Protein AF-A0A821TCL6-F1 (afdb_monomer_lite)

Sequence (117 aa):
IEIYRPPNYSGFLLIALIIIMILGLLYVKRDSFKFLFNNIVWGIFVIGIVCYFISGQTWNLINGPPFMPQHKNAVVNTAQRGDGASHFVVIATISVVVDGLTLVFVCSYFDVVHVRK

Radius of gyration: 20.32 Å; chains: 1; bounding box: 43×25×64 Å

Foldseek 3Di:
DDDDDPDDCVVVVVVVVVVVVVVVVCVVPVVPCPLVPDPVNVVLVVLLVVLLVVLCVVVCVVVDDLPDPDPPPPPPPNVPCDPVNVVSVVSSVVSNVVSVVVSVVVVVVVVVVVVVD

Secondary structure (DSSP, 8-state):
----PPP-THHHHHHHHHHHHHHHHHHHTGG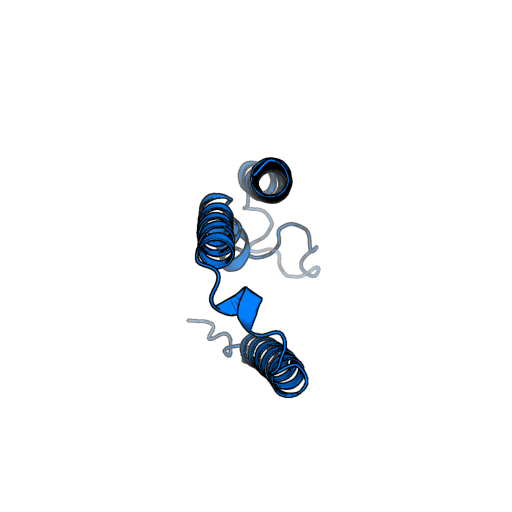GGGGGG-HHHHHHHHHHHHHHHHTTHHHHHHH--TTS---TT-TTTSSSS-THHHHHHHHHHHHHHHHHHHHHHHHHHHHHHHHT-

pLDDT: mean 70.07, std 12.57, range [43.72, 88.38]

Structure (mmCIF, N/CA/C/O backbone):
data_AF-A0A821TCL6-F1
#
_entry.id   AF-A0A821TCL6-F1
#
loop_
_atom_site.group_PDB
_atom_site.id
_atom_site.type_symbol
_atom_site.label_atom_id
_atom_site.label_alt_id
_atom_site.label_comp_id
_atom_site.label_asym_id
_atom_site.label_entity_id
_atom_site.label_seq_id
_atom_site.pdbx_PDB_ins_code
_atom_site.Cartn_x
_atom_site.Cartn_y
_atom_site.Cartn_z
_atom_site.occupancy
_atom_site.B_iso_or_equiv
_atom_site.auth_seq_id
_atom_site.auth_comp_id
_atom_site.auth_asym_id
_atom_site.auth_atom_id
_atom_site.pdbx_PDB_model_num
ATOM 1 N N . ILE A 1 1 ? 8.077 -3.206 -39.139 1.00 46.22 1 ILE A N 1
ATOM 2 C CA . ILE A 1 1 ? 7.492 -4.456 -38.602 1.00 46.22 1 ILE A CA 1
ATOM 3 C C . ILE A 1 1 ? 7.187 -4.217 -37.135 1.00 46.22 1 ILE A C 1
ATOM 5 O O . ILE A 1 1 ? 8.115 -4.064 -36.350 1.00 46.22 1 ILE A O 1
ATOM 9 N N . GLU A 1 2 ? 5.907 -4.067 -36.795 1.00 60.88 2 GLU A N 1
ATOM 10 C CA . GLU A 1 2 ? 5.461 -3.959 -35.404 1.00 60.88 2 GLU A CA 1
ATOM 11 C C . GLU A 1 2 ? 5.410 -5.357 -34.794 1.00 60.88 2 GLU A C 1
ATOM 13 O O . GLU A 1 2 ? 4.763 -6.266 -35.311 1.00 60.88 2 GLU A O 1
ATOM 18 N N . ILE A 1 3 ? 6.156 -5.542 -33.710 1.00 58.19 3 ILE A N 1
ATOM 19 C CA . ILE A 1 3 ? 6.214 -6.799 -32.974 1.00 58.19 3 ILE A CA 1
ATOM 20 C C . ILE A 1 3 ? 5.054 -6.776 -31.978 1.00 58.19 3 ILE A C 1
ATOM 22 O O . ILE A 1 3 ? 5.153 -6.170 -30.910 1.00 58.19 3 ILE A O 1
ATOM 26 N N . TYR A 1 4 ? 3.945 -7.418 -32.341 1.00 56.72 4 TYR A N 1
ATOM 27 C CA . TYR A 1 4 ? 2.811 -7.626 -31.446 1.00 56.72 4 TYR A CA 1
ATOM 28 C C . TYR A 1 4 ? 3.226 -8.587 -30.327 1.00 56.72 4 TYR A C 1
ATOM 30 O O . TYR A 1 4 ? 3.457 -9.775 -30.558 1.00 56.72 4 TYR A O 1
ATOM 38 N N . ARG A 1 5 ? 3.363 -8.071 -29.103 1.00 67.12 5 ARG A N 1
ATOM 39 C CA . ARG A 1 5 ? 3.542 -8.909 -27.914 1.00 67.12 5 ARG A CA 1
ATOM 40 C C . ARG A 1 5 ? 2.150 -9.357 -27.469 1.00 67.12 5 ARG A C 1
ATOM 42 O O . ARG A 1 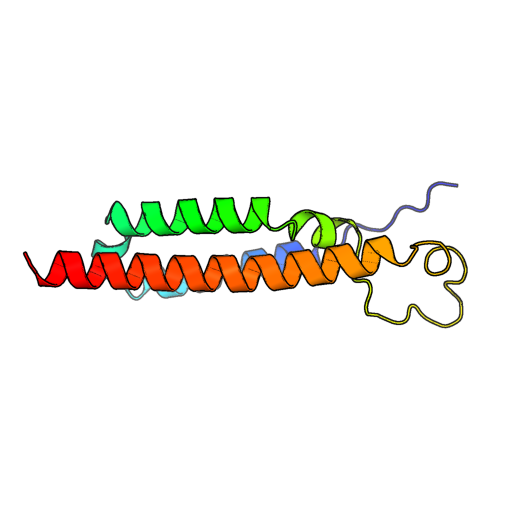5 ? 1.346 -8.480 -27.151 1.00 67.12 5 ARG A O 1
ATOM 49 N N . PRO A 1 6 ? 1.841 -10.665 -27.455 1.00 57.56 6 PRO A N 1
ATOM 50 C CA . PRO A 1 6 ? 0.538 -11.119 -27.001 1.00 57.56 6 PRO A CA 1
ATOM 51 C C . PRO A 1 6 ? 0.319 -10.631 -25.559 1.00 57.56 6 PRO A C 1
ATOM 53 O O . PRO A 1 6 ? 1.224 -10.763 -24.728 1.00 57.56 6 PRO A O 1
ATOM 56 N N . PRO A 1 7 ? -0.832 -10.008 -25.257 1.00 59.34 7 PRO A N 1
ATOM 57 C CA . PRO A 1 7 ? -1.114 -9.493 -23.926 1.00 59.34 7 PRO A CA 1
ATOM 58 C C . PRO A 1 7 ? -1.088 -10.638 -22.908 1.00 59.34 7 PRO A C 1
ATOM 60 O O . PRO A 1 7 ? -1.822 -11.618 -23.016 1.00 59.34 7 PRO A O 1
ATOM 63 N N . ASN A 1 8 ? -0.218 -10.524 -21.905 1.00 64.69 8 ASN A N 1
ATOM 64 C CA . ASN A 1 8 ? -0.111 -11.513 -20.838 1.00 64.69 8 ASN A CA 1
ATOM 65 C C . ASN A 1 8 ? -1.270 -11.340 -19.844 1.00 64.69 8 ASN A C 1
ATOM 67 O O . ASN A 1 8 ? -1.188 -10.552 -18.904 1.00 64.69 8 ASN A O 1
ATOM 71 N N . TYR A 1 9 ? -2.334 -12.126 -20.014 1.00 63.97 9 TYR A N 1
ATOM 72 C CA . TYR A 1 9 ? -3.497 -12.144 -19.113 1.00 63.97 9 TYR A CA 1
ATOM 73 C C . TYR A 1 9 ? -3.220 -12.776 -17.737 1.00 63.97 9 TYR A C 1
ATOM 75 O O . TYR A 1 9 ? -4.023 -12.632 -16.817 1.00 63.97 9 TYR A O 1
ATOM 83 N N . SER A 1 10 ? -2.070 -13.438 -17.557 1.00 71.31 10 SER A N 1
ATOM 84 C CA . SER A 1 10 ? -1.690 -14.091 -16.295 1.00 71.31 10 SER A CA 1
ATOM 85 C C . SER A 1 10 ? -1.626 -13.127 -15.107 1.00 71.31 10 SER A C 1
ATOM 87 O O . SER A 1 10 ? -1.950 -13.527 -13.992 1.00 71.31 10 SER A O 1
ATOM 89 N N . GLY A 1 11 ? -1.225 -11.869 -15.325 1.00 71.75 11 GLY A N 1
ATOM 90 C CA . GLY A 1 11 ? -1.185 -10.863 -14.259 1.00 71.75 11 GLY A CA 1
ATOM 91 C C . GLY A 1 11 ? -2.586 -10.491 -13.774 1.00 71.75 11 GLY A C 1
ATOM 92 O O . GLY A 1 11 ? -2.841 -10.460 -12.574 1.00 71.75 11 GLY A O 1
ATOM 93 N N . PHE A 1 12 ? -3.520 -10.301 -14.709 1.00 75.81 12 PHE A N 1
ATOM 94 C CA . PHE A 1 12 ? -4.922 -10.038 -14.390 1.00 75.81 12 PHE A CA 1
ATOM 95 C C . PHE A 1 12 ? -5.575 -11.226 -13.672 1.00 75.81 12 PHE A C 1
ATOM 97 O O . PHE A 1 12 ? -6.271 -11.033 -12.680 1.00 75.81 12 PHE A O 1
ATOM 104 N N . LEU A 1 13 ? -5.296 -12.455 -14.119 1.00 80.25 13 LEU A N 1
ATOM 105 C CA . LEU A 1 13 ? -5.788 -13.676 -13.473 1.00 80.25 13 LEU A CA 1
ATOM 106 C C . LEU A 1 13 ? -5.285 -13.818 -12.030 1.00 80.25 13 LEU A C 1
ATOM 108 O O . LEU A 1 13 ? -6.060 -14.173 -11.146 1.00 80.25 13 LEU A O 1
ATOM 112 N N . LEU A 1 14 ? -4.013 -13.504 -11.774 1.00 83.19 14 LEU A N 1
ATOM 113 C CA . LEU A 1 14 ? -3.437 -13.558 -10.430 1.00 83.19 14 LEU A CA 1
ATOM 114 C C . LEU A 1 14 ? -4.061 -12.499 -9.509 1.00 83.19 14 LEU A C 1
ATOM 116 O O . LEU A 1 14 ? -4.425 -12.810 -8.377 1.00 83.19 14 LEU A O 1
ATOM 120 N N . ILE A 1 15 ? -4.257 -11.274 -10.006 1.00 82.75 15 ILE A N 1
ATOM 121 C CA . ILE A 1 15 ? -4.948 -10.207 -9.265 1.00 82.75 15 ILE A CA 1
ATOM 122 C C . ILE A 1 15 ? -6.396 -10.614 -8.960 1.00 82.75 15 ILE A C 1
ATOM 124 O O . ILE A 1 15 ? -6.846 -10.475 -7.823 1.00 82.75 15 ILE A O 1
ATOM 128 N N . ALA A 1 16 ? -7.113 -11.169 -9.940 1.00 84.75 16 ALA A N 1
ATOM 129 C CA . ALA A 1 16 ? -8.482 -11.645 -9.759 1.00 84.75 16 ALA A CA 1
ATOM 130 C C . ALA A 1 16 ? -8.570 -12.747 -8.691 1.00 84.75 16 ALA A C 1
ATOM 132 O O . ALA A 1 16 ? -9.457 -12.709 -7.839 1.00 84.75 16 ALA A O 1
ATOM 133 N N . LEU A 1 17 ? -7.619 -13.686 -8.681 1.00 88.12 17 LEU A N 1
ATOM 134 C CA . LEU A 1 17 ? -7.544 -14.747 -7.676 1.00 88.12 17 LEU A CA 1
ATOM 135 C C . LEU A 1 17 ? -7.324 -14.175 -6.269 1.00 88.12 17 LEU A C 1
ATOM 137 O O . LEU A 1 17 ? -8.019 -14.572 -5.333 1.00 88.12 17 LEU A O 1
ATOM 141 N N . ILE A 1 18 ? -6.419 -13.202 -6.120 1.00 86.75 18 ILE A N 1
ATOM 142 C CA . ILE A 1 18 ? -6.174 -12.525 -4.838 1.00 86.75 18 ILE A CA 1
ATOM 143 C C . ILE A 1 18 ? -7.442 -11.816 -4.345 1.00 86.75 18 ILE A C 1
ATOM 145 O O . ILE A 1 18 ? -7.798 -11.950 -3.176 1.00 86.75 18 ILE A O 1
ATOM 149 N N . ILE A 1 19 ? -8.159 -11.113 -5.227 1.00 87.19 19 ILE A N 1
ATOM 150 C CA . ILE A 1 19 ? -9.408 -10.423 -4.874 1.00 87.19 19 ILE A CA 1
ATOM 151 C C . ILE A 1 19 ? -10.467 -11.425 -4.400 1.00 87.19 19 ILE A C 1
ATOM 153 O O . ILE A 1 19 ? -11.078 -11.214 -3.355 1.00 87.19 19 ILE A O 1
ATOM 157 N N . ILE A 1 20 ? -10.657 -12.537 -5.117 1.00 88.38 20 ILE A N 1
ATOM 158 C CA . ILE A 1 20 ? -11.612 -13.590 -4.736 1.00 88.38 20 ILE A CA 1
ATOM 159 C C . ILE A 1 20 ? -11.247 -14.188 -3.375 1.00 88.38 20 ILE A C 1
ATOM 161 O O . ILE A 1 20 ? -12.126 -14.402 -2.541 1.00 88.38 20 ILE A O 1
ATOM 165 N N . MET A 1 21 ? -9.959 -14.416 -3.121 1.00 84.44 21 MET A N 1
ATOM 166 C CA . MET A 1 21 ? -9.486 -14.948 -1.846 1.00 84.44 21 MET A CA 1
ATOM 167 C C . MET A 1 21 ? -9.759 -13.976 -0.689 1.00 84.44 21 MET A C 1
ATOM 169 O O . MET A 1 21 ? -10.279 -14.389 0.347 1.00 84.44 21 MET A O 1
ATOM 173 N N . ILE A 1 22 ? -9.488 -12.681 -0.880 1.00 85.19 22 ILE A N 1
ATOM 174 C CA . ILE A 1 22 ? -9.781 -11.632 0.110 1.00 85.19 22 ILE A CA 1
ATOM 175 C C . ILE A 1 22 ? -11.290 -11.539 0.368 1.00 85.19 22 ILE A C 1
ATOM 177 O O . ILE A 1 22 ? -11.707 -11.505 1.524 1.00 85.19 22 ILE A O 1
ATOM 181 N N . LEU A 1 23 ? -12.114 -11.551 -0.684 1.00 83.00 23 LEU A N 1
ATOM 182 C CA . LEU A 1 23 ? -13.576 -11.524 -0.577 1.00 83.00 23 LEU A CA 1
ATOM 183 C C . LEU A 1 23 ? -14.128 -12.767 0.138 1.00 83.00 23 LEU A C 1
ATOM 185 O O . LEU A 1 23 ? -15.040 -12.645 0.954 1.00 83.00 23 LEU A O 1
ATOM 189 N N . GLY A 1 24 ? -13.561 -13.950 -0.118 1.00 81.56 24 GLY A N 1
ATOM 190 C CA . GLY A 1 24 ? -13.922 -15.196 0.563 1.00 81.56 24 GLY A CA 1
ATOM 191 C C . GLY A 1 24 ? -13.584 -15.172 2.056 1.00 81.56 24 GLY A C 1
ATOM 192 O O . GLY A 1 24 ? -14.409 -15.549 2.888 1.00 81.56 24 GLY A O 1
ATOM 193 N N . LEU A 1 25 ? -12.410 -14.648 2.415 1.00 75.38 25 LEU A N 1
ATOM 194 C CA . LEU A 1 25 ? -12.019 -14.429 3.812 1.00 75.38 25 LEU A CA 1
ATOM 195 C C . LEU A 1 25 ? -12.931 -13.404 4.506 1.00 75.38 25 LEU A C 1
ATOM 197 O O . LEU A 1 25 ? -13.340 -13.614 5.650 1.00 75.38 25 LEU A O 1
ATOM 201 N N . LEU A 1 26 ? -13.310 -12.336 3.798 1.00 72.56 26 LEU A N 1
ATOM 202 C CA . LEU A 1 26 ? -14.287 -11.348 4.263 1.00 72.56 26 LEU A CA 1
ATOM 203 C C . LEU A 1 26 ? -15.674 -11.963 4.502 1.00 72.56 26 LEU A C 1
ATOM 205 O O . LEU A 1 26 ? -16.366 -11.581 5.444 1.00 72.56 26 LEU A O 1
ATOM 209 N N . TYR A 1 27 ? -16.090 -12.914 3.661 1.00 71.56 27 TYR A N 1
ATOM 210 C CA . TYR A 1 27 ? -17.401 -13.557 3.753 1.00 71.56 27 TYR A CA 1
ATOM 211 C C . TYR A 1 27 ? -17.560 -14.371 5.043 1.00 71.56 27 TYR A C 1
ATOM 213 O O . TYR A 1 27 ? -18.623 -14.333 5.662 1.00 71.56 27 TYR A O 1
ATOM 221 N N . VAL A 1 28 ? -16.505 -15.071 5.474 1.00 70.94 28 VAL A N 1
ATOM 222 C CA . VAL A 1 28 ? -16.525 -15.906 6.687 1.00 70.94 28 VAL A CA 1
ATOM 223 C C . VAL A 1 28 ? -16.494 -15.059 7.968 1.00 70.94 28 VAL A C 1
ATOM 225 O O . VAL A 1 28 ? -17.092 -15.441 8.968 1.00 70.94 28 VAL A O 1
ATOM 228 N N . LYS A 1 29 ? -15.853 -13.882 7.949 1.00 66.31 29 LYS A N 1
ATOM 229 C CA . LYS A 1 29 ? -15.720 -12.974 9.109 1.00 66.31 29 LYS A CA 1
ATOM 230 C C . LYS A 1 29 ? -16.649 -11.754 9.053 1.00 66.31 29 LYS A C 1
ATOM 232 O O . LYS A 1 29 ? -16.249 -10.638 9.390 1.00 66.31 29 LYS A O 1
ATOM 237 N N . ARG A 1 30 ? -17.917 -11.972 8.688 1.00 62.69 30 ARG A N 1
ATOM 238 C CA . ARG A 1 30 ? -18.937 -10.909 8.602 1.00 62.69 30 ARG A CA 1
ATOM 239 C C . ARG A 1 30 ? -19.105 -10.087 9.889 1.00 62.69 30 ARG A C 1
ATOM 241 O O . ARG A 1 30 ? -19.257 -8.873 9.829 1.00 62.69 30 ARG A O 1
ATOM 248 N N . ASP A 1 31 ? -18.981 -10.697 11.060 1.00 64.56 31 ASP A N 1
ATOM 249 C CA . ASP A 1 31 ? -19.215 -9.981 12.325 1.00 64.56 31 ASP A CA 1
ATOM 250 C C . ASP A 1 31 ? -18.106 -8.980 12.706 1.00 64.56 31 ASP A C 1
ATOM 252 O O . ASP A 1 31 ? -18.300 -8.123 13.568 1.00 64.56 31 ASP A O 1
ATOM 256 N N . SER A 1 32 ? -16.945 -9.022 12.042 1.00 62.31 32 SER A N 1
ATOM 257 C CA . SER A 1 32 ? -15.828 -8.091 12.280 1.00 62.31 32 SER A CA 1
ATOM 258 C C . SER A 1 32 ? -15.854 -6.840 11.381 1.00 62.31 32 SER A C 1
ATOM 260 O O . SER A 1 32 ? -14.925 -6.031 11.428 1.00 62.31 32 SER A O 1
ATOM 262 N N . PHE A 1 33 ? -16.920 -6.617 10.597 1.00 63.28 33 PHE A N 1
ATOM 263 C CA . PHE A 1 33 ? -17.028 -5.496 9.645 1.00 63.28 33 PHE A CA 1
ATOM 264 C C . PHE A 1 33 ? -17.042 -4.087 10.264 1.00 63.28 33 PHE A C 1
ATOM 266 O O . PHE A 1 33 ? -16.994 -3.105 9.528 1.00 63.28 33 PHE A O 1
ATOM 273 N N . LYS A 1 34 ? -17.024 -3.947 11.596 1.00 65.50 34 LYS A N 1
ATOM 274 C CA . LYS A 1 34 ? -16.900 -2.638 12.267 1.00 65.50 34 LYS A CA 1
ATOM 275 C C . LYS A 1 34 ? -15.639 -1.867 11.847 1.00 65.50 34 LYS A C 1
ATOM 277 O O . LYS A 1 34 ? -15.671 -0.645 11.770 1.00 65.50 34 LYS A O 1
ATOM 282 N N . PHE A 1 35 ? -14.554 -2.573 11.521 1.00 65.38 35 PHE A N 1
ATOM 283 C CA . PHE A 1 35 ? -13.299 -1.977 11.045 1.00 65.38 35 PHE A CA 1
ATOM 284 C C . PHE A 1 35 ? -13.423 -1.366 9.634 1.00 65.38 35 PHE A C 1
ATOM 286 O O . PHE A 1 35 ? -12.851 -0.311 9.374 1.00 65.38 35 PHE A O 1
ATOM 293 N N . LEU A 1 36 ? -14.223 -1.973 8.749 1.00 70.19 36 LEU A N 1
ATOM 294 C CA . LEU A 1 36 ? -14.422 -1.514 7.367 1.00 70.19 36 LEU A CA 1
ATOM 295 C C . LEU A 1 36 ? -15.369 -0.317 7.249 1.00 70.19 36 LEU A C 1
ATOM 297 O O . LEU A 1 36 ? -15.429 0.288 6.190 1.00 70.19 36 LEU A O 1
ATOM 301 N N . PHE A 1 37 ? -16.090 0.055 8.304 1.00 67.75 37 PHE A N 1
ATOM 302 C CA . PHE A 1 37 ? -16.857 1.307 8.347 1.00 67.75 37 PHE A CA 1
ATOM 303 C C . PHE A 1 37 ? -16.127 2.423 9.105 1.00 67.75 37 PHE A C 1
ATOM 305 O O . PHE A 1 37 ? -16.656 3.522 9.252 1.00 67.75 37 PHE A O 1
ATOM 312 N N . ASN A 1 38 ? -14.909 2.170 9.592 1.00 75.88 38 ASN A N 1
ATOM 313 C CA . ASN A 1 38 ? -14.134 3.183 10.289 1.00 75.88 38 ASN A CA 1
ATOM 314 C C . ASN A 1 38 ? -13.489 4.153 9.285 1.00 75.88 38 ASN A C 1
ATOM 316 O O . ASN A 1 38 ? -12.618 3.773 8.502 1.00 75.88 38 ASN A O 1
ATOM 320 N N . ASN A 1 39 ? -13.870 5.429 9.353 1.00 75.88 39 ASN A N 1
ATOM 321 C CA . ASN A 1 39 ? -13.319 6.485 8.498 1.00 75.88 39 ASN A CA 1
ATOM 322 C C . ASN A 1 39 ? -11.795 6.651 8.651 1.00 75.88 39 ASN A C 1
ATOM 324 O O . ASN A 1 39 ? -11.128 7.044 7.698 1.00 75.88 39 ASN A O 1
ATOM 328 N N . ILE A 1 40 ? -11.226 6.320 9.818 1.00 78.88 40 ILE A N 1
ATOM 329 C CA . ILE A 1 40 ? -9.774 6.401 10.061 1.00 78.88 40 ILE A CA 1
ATOM 330 C C . ILE A 1 40 ? -9.024 5.346 9.240 1.00 78.88 40 ILE A C 1
ATOM 332 O O . ILE A 1 40 ? -7.998 5.648 8.635 1.00 78.88 40 ILE A O 1
ATOM 336 N N . VAL A 1 41 ? -9.565 4.127 9.162 1.00 77.44 41 VAL A N 1
ATOM 337 C CA . VAL A 1 41 ? -8.982 3.024 8.383 1.00 77.44 41 VAL A CA 1
ATOM 338 C C . VAL A 1 41 ? -8.939 3.390 6.902 1.00 77.44 41 VAL A C 1
ATOM 340 O O . VAL A 1 41 ? -7.900 3.244 6.260 1.00 77.44 41 VAL A O 1
ATOM 343 N N . TRP A 1 42 ? -10.040 3.929 6.371 1.00 80.12 42 TRP A N 1
ATOM 344 C CA . TRP A 1 42 ? -10.087 4.408 4.990 1.00 80.12 42 TRP A CA 1
ATOM 345 C C . TRP A 1 42 ? -9.147 5.589 4.748 1.00 80.12 42 TRP A C 1
ATOM 347 O O . TRP A 1 42 ? -8.511 5.642 3.700 1.00 80.12 42 TRP A O 1
ATOM 357 N N . GLY A 1 43 ? -8.999 6.495 5.717 1.00 82.00 43 GLY A N 1
ATOM 358 C CA . GLY A 1 43 ? -8.038 7.596 5.642 1.00 82.00 43 GLY A CA 1
ATOM 359 C C . GLY A 1 43 ? -6.594 7.106 5.498 1.00 82.00 43 GLY A C 1
ATOM 360 O O . GLY A 1 43 ? -5.900 7.510 4.568 1.00 82.00 43 GLY A O 1
ATOM 361 N N . ILE A 1 44 ? -6.160 6.183 6.363 1.00 81.25 44 ILE A N 1
ATOM 362 C CA . ILE A 1 44 ? -4.814 5.584 6.304 1.00 81.25 44 ILE A CA 1
ATOM 363 C C . ILE A 1 44 ? -4.614 4.834 4.979 1.00 81.25 44 ILE A C 1
ATOM 365 O O . ILE A 1 44 ? -3.562 4.951 4.350 1.00 81.25 44 ILE A O 1
ATOM 369 N N . PHE A 1 45 ? -5.637 4.109 4.521 1.00 80.12 45 PHE A N 1
ATOM 370 C CA . PHE A 1 45 ? -5.593 3.368 3.263 1.00 80.12 45 PHE A CA 1
ATOM 371 C C . PHE A 1 45 ? -5.418 4.285 2.042 1.00 80.12 45 PHE A C 1
ATOM 373 O O . PHE A 1 45 ? -4.566 4.025 1.193 1.00 80.12 45 PHE A O 1
ATOM 380 N N . VAL A 1 46 ? -6.174 5.386 1.970 1.00 84.50 46 VAL A N 1
ATOM 381 C CA . VAL A 1 46 ? -6.072 6.359 0.871 1.00 84.50 46 VAL A CA 1
ATOM 382 C C . VAL A 1 46 ? -4.701 7.036 0.860 1.00 84.50 46 VAL A C 1
ATOM 384 O O . VAL A 1 46 ? -4.092 7.143 -0.204 1.00 84.50 46 VAL A O 1
ATOM 387 N N . ILE A 1 47 ? -4.177 7.434 2.023 1.00 84.38 47 ILE A N 1
ATOM 388 C CA . ILE A 1 47 ? -2.837 8.035 2.123 1.00 84.38 47 ILE A CA 1
ATOM 389 C C . ILE A 1 47 ? -1.768 7.041 1.648 1.00 84.38 47 ILE A C 1
ATOM 391 O O . ILE A 1 47 ? -0.896 7.414 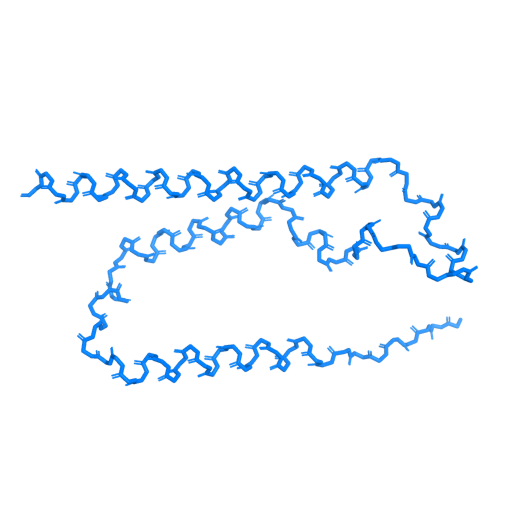0.866 1.00 84.38 47 ILE A O 1
ATOM 395 N N . GLY A 1 48 ? -1.875 5.764 2.029 1.00 83.56 48 GLY A N 1
ATOM 396 C CA . GLY A 1 48 ? -0.942 4.731 1.579 1.00 83.56 48 GLY A CA 1
ATOM 397 C C . GLY A 1 48 ? -0.939 4.518 0.064 1.00 83.56 48 GLY A C 1
ATOM 398 O O . GLY A 1 48 ? 0.126 4.380 -0.538 1.00 83.56 48 GLY A O 1
ATOM 399 N N . ILE A 1 49 ? -2.110 4.565 -0.575 1.00 80.00 49 ILE A N 1
ATOM 400 C CA . ILE A 1 49 ? -2.211 4.496 -2.038 1.00 80.00 49 ILE A CA 1
ATOM 401 C C . ILE A 1 49 ? -1.538 5.711 -2.688 1.00 80.00 49 ILE A C 1
ATOM 403 O O . ILE A 1 49 ? -0.780 5.552 -3.644 1.00 80.00 49 ILE A O 1
ATOM 407 N N . VAL A 1 50 ? -1.781 6.918 -2.172 1.00 85.88 50 VAL A N 1
ATOM 408 C CA . VAL A 1 50 ? -1.175 8.148 -2.705 1.00 85.88 50 VAL A CA 1
ATOM 409 C C . VAL A 1 50 ? 0.353 8.096 -2.602 1.00 85.88 50 VAL A C 1
ATOM 411 O O . VAL A 1 50 ? 1.030 8.372 -3.592 1.00 85.88 50 VAL A O 1
ATOM 414 N N . CYS A 1 51 ? 0.900 7.656 -1.465 1.00 82.75 51 CYS A N 1
ATOM 415 C CA . CYS A 1 51 ? 2.341 7.447 -1.296 1.00 82.75 51 CYS A CA 1
ATOM 416 C C . CYS A 1 51 ? 2.904 6.446 -2.315 1.00 82.75 51 CYS A C 1
ATOM 418 O O . CYS A 1 51 ? 3.902 6.726 -2.976 1.00 82.75 51 CYS A O 1
ATOM 420 N N . TYR A 1 52 ? 2.219 5.320 -2.541 1.00 78.62 52 TYR A N 1
ATOM 421 C CA . TYR A 1 52 ? 2.644 4.330 -3.534 1.00 78.62 52 TYR A CA 1
ATOM 422 C C . TYR A 1 52 ? 2.744 4.912 -4.956 1.00 78.62 52 TYR A C 1
ATOM 424 O O . TYR A 1 52 ? 3.698 4.622 -5.684 1.00 78.62 52 TYR A O 1
ATOM 432 N N . PHE A 1 53 ? 1.791 5.766 -5.347 1.00 77.25 53 PHE A N 1
ATOM 433 C CA . PHE A 1 53 ? 1.824 6.445 -6.644 1.00 77.25 53 PHE A CA 1
ATOM 434 C C . PHE A 1 53 ? 2.931 7.505 -6.739 1.00 77.25 53 PHE A C 1
ATOM 436 O O . PHE A 1 53 ? 3.536 7.642 -7.803 1.00 77.25 53 PHE A O 1
ATOM 443 N N . ILE A 1 54 ? 3.232 8.217 -5.647 1.00 81.50 54 ILE A N 1
ATOM 444 C CA . ILE A 1 54 ? 4.304 9.229 -5.591 1.00 81.50 54 ILE A CA 1
ATOM 445 C C . ILE A 1 54 ? 5.692 8.575 -5.598 1.00 81.50 54 ILE A C 1
ATOM 447 O O . ILE A 1 54 ? 6.612 9.091 -6.228 1.00 81.50 54 ILE A O 1
ATOM 451 N N . SER A 1 55 ? 5.835 7.400 -4.981 1.00 77.31 55 SER A N 1
ATOM 452 C CA . SER A 1 55 ? 7.104 6.678 -4.853 1.00 77.31 55 SER A CA 1
ATOM 453 C C . SER A 1 55 ? 7.693 6.174 -6.184 1.00 77.31 55 SER A C 1
ATOM 455 O O . SER A 1 55 ? 8.779 5.596 -6.192 1.00 77.31 55 SER A O 1
ATOM 457 N N . GLY A 1 56 ? 7.006 6.345 -7.318 1.00 71.56 56 GLY A N 1
ATOM 458 C CA . GLY A 1 56 ? 7.544 5.990 -8.636 1.00 71.56 56 GLY A CA 1
ATOM 459 C C . GLY A 1 56 ? 7.557 4.487 -8.942 1.00 71.56 56 GLY A C 1
ATOM 460 O O . GLY A 1 56 ? 8.153 4.067 -9.934 1.00 71.56 56 GLY A O 1
ATOM 461 N N . GLN A 1 57 ? 6.863 3.660 -8.152 1.00 72.12 57 GLN A N 1
ATOM 462 C CA . GLN A 1 57 ? 6.725 2.219 -8.420 1.00 72.12 57 GLN A CA 1
ATOM 463 C C . GLN A 1 57 ? 6.013 1.929 -9.745 1.00 72.12 57 GLN A C 1
ATOM 465 O O . GLN A 1 57 ? 6.332 0.962 -10.433 1.00 72.12 57 GLN A O 1
ATOM 470 N N . THR A 1 58 ? 5.106 2.811 -10.160 1.00 76.31 58 THR A N 1
ATOM 471 C CA . THR A 1 58 ? 4.438 2.753 -11.467 1.00 76.31 58 THR A CA 1
ATOM 472 C C . THR A 1 58 ? 5.410 2.945 -12.631 1.00 76.31 58 THR A C 1
ATOM 474 O O . THR A 1 58 ? 5.267 2.300 -13.668 1.00 76.31 58 THR A O 1
ATOM 477 N N . TRP A 1 59 ? 6.449 3.764 -12.458 1.00 71.88 59 TRP A N 1
ATOM 478 C CA . TRP A 1 59 ? 7.493 3.928 -13.465 1.00 71.88 59 TRP A CA 1
ATOM 479 C C . TRP A 1 59 ? 8.324 2.647 -13.603 1.00 71.88 59 TRP A C 1
ATOM 481 O O . TRP A 1 59 ? 8.591 2.221 -14.727 1.00 71.88 59 TRP A O 1
ATOM 491 N N . ASN A 1 60 ? 8.653 1.971 -12.497 1.00 70.19 60 ASN A N 1
ATOM 492 C CA . ASN A 1 60 ? 9.322 0.663 -12.536 1.00 70.19 60 ASN A CA 1
ATOM 493 C C . ASN A 1 60 ? 8.434 -0.425 -13.161 1.00 70.19 60 ASN A C 1
ATOM 495 O O . ASN A 1 60 ? 8.923 -1.256 -13.927 1.00 70.19 60 ASN A O 1
ATOM 499 N N . LEU A 1 61 ? 7.127 -0.394 -12.881 1.00 69.38 61 LEU A N 1
ATOM 500 C CA . LEU A 1 61 ? 6.149 -1.337 -13.426 1.00 69.38 61 LEU A CA 1
ATOM 501 C C . LEU A 1 61 ? 6.045 -1.257 -14.960 1.00 69.38 61 LEU A C 1
ATOM 503 O O . LEU A 1 61 ? 5.892 -2.283 -15.616 1.00 69.38 61 LEU A O 1
ATOM 507 N N . ILE A 1 62 ? 6.158 -0.055 -15.535 1.00 69.25 62 ILE A N 1
ATOM 508 C CA . ILE A 1 62 ? 6.053 0.172 -16.987 1.00 69.25 62 ILE A CA 1
ATOM 509 C C . ILE A 1 62 ? 7.392 -0.060 -17.703 1.00 69.25 62 ILE A C 1
ATOM 511 O O . ILE A 1 62 ? 7.414 -0.555 -18.828 1.00 69.25 62 ILE A O 1
ATOM 515 N N . ASN A 1 63 ? 8.518 0.283 -17.072 1.00 68.69 63 ASN A N 1
ATOM 516 C CA . ASN A 1 63 ? 9.832 0.253 -17.726 1.00 68.69 63 ASN A CA 1
ATOM 517 C C . ASN A 1 63 ? 10.561 -1.099 -17.644 1.00 68.69 63 ASN A C 1
ATOM 519 O O . ASN A 1 63 ? 11.599 -1.269 -18.286 1.00 68.69 63 ASN A O 1
ATOM 523 N N . GLY A 1 64 ? 10.008 -2.064 -16.910 1.00 61.03 64 GLY A N 1
ATOM 524 C CA . GLY A 1 64 ? 10.586 -3.394 -16.747 1.00 61.03 64 GLY A CA 1
ATOM 525 C C . GLY A 1 64 ? 11.749 -3.432 -15.741 1.00 61.03 64 GLY A C 1
ATOM 526 O O . GLY A 1 64 ? 12.402 -2.419 -15.485 1.00 61.03 64 GLY A O 1
ATOM 527 N N . PRO A 1 65 ? 12.011 -4.602 -15.131 1.00 55.88 65 PRO A N 1
ATOM 528 C CA . PRO A 1 65 ? 12.983 -4.729 -14.052 1.00 55.88 65 PRO A CA 1
ATOM 529 C C . PRO A 1 65 ? 14.425 -4.543 -14.562 1.00 55.88 65 PRO A C 1
ATOM 531 O O . PRO A 1 65 ? 14.824 -5.218 -15.513 1.00 55.88 65 PRO A O 1
ATOM 534 N N . PRO A 1 66 ? 15.247 -3.699 -13.908 1.00 54.97 66 PRO A N 1
ATOM 535 C CA . PRO A 1 66 ? 16.641 -3.472 -14.301 1.00 54.97 66 PRO A CA 1
ATOM 536 C C . PRO A 1 66 ? 17.595 -4.602 -13.871 1.00 54.97 66 PRO A C 1
ATOM 538 O O . PRO A 1 66 ? 18.727 -4.646 -14.339 1.00 54.97 66 PRO A O 1
ATOM 541 N N . PHE A 1 67 ? 17.166 -5.507 -12.980 1.00 55.91 67 PHE A N 1
ATOM 542 C CA . PHE A 1 67 ? 18.045 -6.484 -12.311 1.00 55.91 67 PHE A CA 1
ATOM 543 C C . PHE A 1 67 ? 18.035 -7.895 -12.912 1.00 55.91 67 PHE A C 1
ATOM 545 O O . PHE A 1 67 ? 18.706 -8.781 -12.390 1.00 55.91 67 PHE A O 1
ATOM 552 N N . MET A 1 68 ? 17.285 -8.139 -13.988 1.00 55.03 68 MET A N 1
ATOM 553 C CA . MET A 1 68 ? 17.343 -9.423 -14.687 1.00 55.03 68 MET A CA 1
ATOM 554 C C . MET A 1 68 ? 18.352 -9.328 -15.835 1.00 55.03 68 MET A C 1
ATOM 556 O O . MET A 1 68 ? 18.125 -8.537 -16.756 1.00 55.03 68 MET A O 1
ATOM 560 N N . PRO A 1 69 ? 19.434 -10.134 -15.837 1.00 51.53 69 PRO A N 1
ATOM 561 C CA . PRO A 1 69 ? 20.270 -10.295 -17.016 1.00 51.53 69 PRO A CA 1
ATOM 562 C C . PRO A 1 69 ? 19.388 -10.840 -18.140 1.00 51.53 69 PRO A C 1
ATOM 564 O O . PRO A 1 69 ? 18.968 -11.998 -18.118 1.00 51.53 69 PRO A O 1
ATOM 567 N N . GLN A 1 70 ? 19.037 -9.993 -19.106 1.00 54.06 70 GLN A N 1
ATOM 568 C CA . GLN A 1 70 ? 18.309 -10.454 -20.279 1.00 54.06 70 GLN A CA 1
ATOM 569 C C . GLN A 1 70 ? 19.229 -11.412 -21.042 1.00 54.06 70 GLN A C 1
ATOM 571 O O . GLN A 1 70 ? 20.409 -11.124 -21.236 1.00 54.06 70 GLN A O 1
ATOM 576 N N . HIS A 1 71 ? 18.687 -12.575 -21.408 1.00 43.84 71 HIS A N 1
ATOM 577 C CA . HIS A 1 71 ? 19.352 -13.648 -22.146 1.00 43.84 71 HIS A CA 1
ATOM 578 C C . HIS A 1 71 ? 20.376 -13.139 -23.178 1.00 43.84 71 HIS A C 1
ATOM 580 O O . HIS A 1 71 ? 20.131 -12.150 -23.863 1.00 43.84 71 HIS A O 1
ATOM 586 N N . LYS A 1 72 ? 21.464 -13.903 -23.353 1.00 47.03 72 LYS A N 1
ATOM 587 C CA . LYS A 1 72 ? 22.673 -13.668 -24.181 1.00 47.03 72 LYS A CA 1
ATOM 588 C C . LYS A 1 72 ? 22.466 -13.155 -25.631 1.00 47.03 72 LYS A C 1
ATOM 590 O O . LYS A 1 72 ? 23.443 -12.804 -26.277 1.00 47.03 72 LYS A O 1
ATOM 595 N N . ASN A 1 73 ? 21.228 -13.068 -26.126 1.00 45.75 73 ASN A N 1
ATOM 596 C CA . ASN A 1 73 ? 20.861 -12.577 -27.462 1.00 45.75 73 ASN A CA 1
ATOM 597 C C . ASN A 1 73 ? 19.999 -11.290 -27.452 1.00 45.75 73 ASN A C 1
ATOM 599 O O . ASN A 1 73 ? 19.564 -10.837 -28.507 1.00 45.75 73 ASN A O 1
ATOM 603 N N . ALA A 1 74 ? 19.745 -10.672 -26.294 1.00 50.84 74 ALA A N 1
ATOM 604 C CA . ALA A 1 74 ? 18.993 -9.419 -26.166 1.00 50.84 74 ALA A CA 1
ATOM 605 C C . ALA A 1 74 ? 19.924 -8.189 -26.187 1.00 50.84 74 ALA A C 1
ATOM 607 O O . ALA A 1 74 ? 19.889 -7.345 -25.299 1.00 50.84 74 ALA A O 1
ATOM 608 N N . VAL A 1 75 ? 20.786 -8.088 -27.201 1.00 49.59 75 VAL A N 1
ATOM 609 C CA . VAL A 1 75 ? 21.817 -7.032 -27.305 1.00 49.59 75 VAL A CA 1
ATOM 610 C C . VAL A 1 75 ? 21.246 -5.637 -27.624 1.00 49.59 75 VAL A C 1
ATOM 612 O O . VAL A 1 75 ? 21.977 -4.657 -27.590 1.00 49.59 75 VAL A O 1
ATOM 615 N N . VAL A 1 76 ? 19.942 -5.480 -27.875 1.00 49.91 76 VAL A N 1
ATOM 616 C CA . VAL A 1 76 ? 19.432 -4.215 -28.448 1.00 49.91 76 VAL A CA 1
ATOM 617 C C . VAL A 1 76 ? 18.769 -3.261 -27.440 1.00 49.91 76 VAL A C 1
ATOM 619 O O . VAL A 1 76 ? 18.535 -2.118 -27.796 1.00 49.91 76 VAL A O 1
ATOM 622 N N . ASN A 1 77 ? 18.509 -3.639 -26.178 1.00 47.16 77 ASN A N 1
ATOM 623 C CA . ASN A 1 77 ? 17.818 -2.719 -25.241 1.00 47.16 77 ASN A CA 1
ATOM 624 C C . ASN A 1 77 ? 18.433 -2.573 -23.840 1.00 47.16 77 ASN A C 1
ATOM 626 O O . ASN A 1 77 ? 17.981 -1.726 -23.073 1.00 47.16 77 ASN A O 1
ATOM 630 N N . THR A 1 78 ? 19.452 -3.354 -23.478 1.00 48.09 78 THR A N 1
ATOM 631 C CA . THR A 1 78 ? 20.065 -3.290 -22.135 1.00 48.09 78 THR A CA 1
ATOM 632 C C . THR A 1 78 ? 21.340 -2.454 -22.081 1.00 48.09 78 THR A C 1
ATOM 634 O O . THR A 1 78 ? 21.681 -1.956 -21.016 1.00 48.09 78 THR A O 1
ATOM 637 N N . ALA A 1 79 ? 22.011 -2.224 -23.214 1.00 43.72 79 ALA A N 1
ATOM 638 C CA . ALA A 1 79 ? 23.252 -1.446 -23.266 1.00 43.72 79 ALA A CA 1
ATOM 639 C C . ALA A 1 79 ? 23.044 0.085 -23.302 1.00 43.72 79 ALA A C 1
ATOM 641 O O . ALA A 1 79 ? 24.011 0.831 -23.195 1.00 43.72 79 ALA A O 1
ATOM 642 N N . GLN A 1 80 ? 21.804 0.570 -23.454 1.00 44.41 80 GLN A N 1
ATOM 643 C CA . GLN A 1 80 ? 21.498 2.009 -23.576 1.00 44.41 80 GLN A CA 1
ATOM 644 C C . GLN A 1 80 ? 20.752 2.606 -22.378 1.00 44.41 80 GLN A C 1
ATOM 646 O O . GLN A 1 80 ? 20.491 3.809 -22.352 1.00 44.41 80 GLN A O 1
ATOM 651 N N . ARG A 1 81 ? 20.402 1.806 -21.366 1.00 51.78 81 ARG A N 1
ATOM 652 C CA . ARG A 1 81 ? 19.729 2.319 -20.170 1.00 51.78 81 ARG A CA 1
ATOM 653 C C . ARG A 1 81 ? 20.800 2.764 -19.171 1.00 51.78 81 ARG A C 1
ATOM 655 O O . ARG A 1 81 ? 21.178 2.002 -18.292 1.00 51.78 81 ARG A O 1
ATOM 662 N N . GLY A 1 82 ? 21.342 3.963 -19.404 1.00 52.94 82 GLY A N 1
ATOM 663 C CA . GLY A 1 82 ? 22.447 4.545 -18.635 1.00 52.94 82 GLY A CA 1
ATOM 664 C C . GLY A 1 82 ? 22.204 4.560 -17.124 1.00 52.94 82 GLY A C 1
ATOM 665 O O . GLY A 1 82 ? 21.055 4.491 -16.681 1.00 52.94 82 GLY A O 1
ATOM 666 N N . ASP A 1 83 ? 23.290 4.680 -16.355 1.00 58.25 83 ASP A N 1
ATOM 667 C CA . ASP A 1 83 ? 23.341 4.593 -14.885 1.00 58.25 83 ASP A CA 1
ATOM 668 C C . ASP A 1 83 ? 22.149 5.256 -14.167 1.00 58.25 83 ASP A C 1
ATOM 670 O O . ASP A 1 83 ? 21.613 4.718 -13.201 1.00 58.25 83 ASP A O 1
ATOM 674 N N . GLY A 1 84 ? 21.632 6.381 -14.670 1.00 58.75 84 GLY A N 1
ATOM 675 C CA . GLY A 1 84 ? 20.473 7.074 -14.090 1.00 58.75 84 GLY A CA 1
ATOM 676 C C . GLY A 1 84 ? 19.184 6.242 -13.961 1.00 58.75 84 GLY A C 1
ATOM 677 O O . GLY A 1 84 ? 18.395 6.480 -13.047 1.00 58.75 84 GLY A O 1
ATOM 678 N N . ALA A 1 85 ? 18.949 5.249 -14.822 1.00 62.34 85 ALA A N 1
ATOM 679 C CA . ALA A 1 85 ? 17.725 4.446 -14.774 1.00 62.34 85 ALA A CA 1
ATOM 680 C C . ALA A 1 85 ? 17.741 3.371 -13.676 1.00 62.34 85 ALA A C 1
ATOM 682 O O . ALA A 1 85 ? 16.696 3.092 -13.088 1.00 62.34 85 ALA A O 1
ATOM 683 N N . SER A 1 86 ? 18.903 2.782 -13.378 1.00 63.28 86 SER A N 1
ATOM 684 C CA . SER A 1 86 ? 19.058 1.871 -12.238 1.00 63.28 86 SER A CA 1
ATOM 685 C C . SER A 1 86 ? 19.020 2.649 -10.918 1.00 63.28 86 SER A C 1
ATOM 687 O O . SER A 1 86 ? 18.370 2.202 -9.972 1.00 63.28 86 SER A O 1
ATOM 689 N N . HIS A 1 87 ? 19.595 3.859 -10.880 1.00 65.19 87 HIS A N 1
ATOM 690 C CA . HIS A 1 87 ? 19.472 4.776 -9.742 1.00 65.19 87 HIS A CA 1
ATOM 691 C C . HIS A 1 87 ? 18.012 5.131 -9.430 1.00 65.19 87 HIS A C 1
ATOM 693 O O . HIS A 1 87 ? 17.617 5.088 -8.266 1.00 65.19 87 HIS A O 1
ATOM 699 N N . PHE A 1 88 ? 17.187 5.408 -10.445 1.00 69.50 88 PHE A N 1
ATOM 700 C CA . PHE A 1 88 ? 15.768 5.708 -10.240 1.00 69.50 88 PHE A CA 1
ATOM 701 C C . PHE A 1 88 ? 15.009 4.539 -9.588 1.00 69.50 88 PHE A C 1
ATOM 703 O O . PHE A 1 88 ? 14.215 4.755 -8.676 1.00 69.50 88 PHE A O 1
ATOM 710 N N . VAL A 1 89 ? 15.287 3.293 -9.990 1.00 73.06 89 VAL A N 1
ATOM 711 C CA . VAL A 1 89 ? 14.639 2.100 -9.409 1.00 73.06 89 VAL A CA 1
ATOM 712 C C . VAL A 1 89 ? 15.003 1.925 -7.936 1.00 73.06 89 VAL A C 1
ATOM 714 O O . VAL A 1 89 ? 14.137 1.616 -7.114 1.00 73.06 89 VAL A O 1
ATOM 717 N N . VAL A 1 90 ? 16.278 2.130 -7.599 1.00 74.56 90 VAL A N 1
ATOM 718 C CA . VAL A 1 90 ? 16.772 2.041 -6.220 1.00 74.56 90 VAL A CA 1
ATOM 719 C C . VAL A 1 90 ? 16.128 3.120 -5.354 1.00 74.56 90 VAL A C 1
ATOM 721 O O . VAL A 1 90 ? 15.590 2.801 -4.297 1.00 74.56 90 VAL A O 1
ATOM 724 N N . ILE A 1 91 ? 16.099 4.369 -5.828 1.00 77.25 91 ILE A N 1
ATOM 725 C CA . ILE A 1 91 ? 15.466 5.486 -5.114 1.00 77.25 91 ILE A CA 1
ATOM 726 C C . ILE A 1 91 ? 13.971 5.210 -4.918 1.00 77.25 91 ILE A C 1
ATOM 728 O O . ILE A 1 91 ? 13.492 5.296 -3.794 1.00 77.25 91 ILE A O 1
ATOM 732 N N . ALA A 1 92 ? 13.259 4.770 -5.958 1.00 80.50 92 ALA A N 1
ATOM 733 C CA . ALA A 1 92 ? 11.845 4.411 -5.870 1.00 80.50 92 ALA A CA 1
ATOM 734 C C . ALA A 1 92 ? 11.577 3.275 -4.866 1.00 80.50 92 ALA A C 1
ATOM 736 O O . ALA A 1 92 ? 10.550 3.268 -4.194 1.00 80.50 92 ALA A O 1
ATOM 737 N N . THR A 1 93 ? 12.486 2.305 -4.743 1.00 78.44 93 THR A N 1
ATOM 738 C CA . THR A 1 93 ? 12.358 1.203 -3.773 1.00 78.44 93 THR A CA 1
ATOM 739 C C . THR A 1 93 ? 12.582 1.693 -2.344 1.00 78.44 93 THR A C 1
ATOM 741 O O . THR A 1 93 ? 11.826 1.333 -1.445 1.00 78.44 93 THR A O 1
ATOM 744 N N . ILE A 1 94 ? 13.583 2.550 -2.136 1.00 81.38 94 ILE A N 1
ATOM 745 C CA . ILE A 1 94 ? 13.854 3.174 -0.836 1.00 81.38 94 ILE A CA 1
ATOM 746 C C . ILE A 1 94 ? 12.680 4.074 -0.422 1.00 81.38 94 ILE A C 1
ATOM 748 O O . ILE A 1 94 ? 12.249 4.011 0.727 1.00 81.38 94 ILE A O 1
ATOM 752 N N . SER A 1 95 ? 12.113 4.847 -1.352 1.00 82.31 95 SER A N 1
ATOM 753 C CA . SER A 1 95 ? 10.950 5.705 -1.102 1.00 82.31 95 SER A CA 1
ATOM 754 C C . SER A 1 95 ? 9.735 4.921 -0.596 1.00 82.31 95 SER A C 1
ATOM 756 O O . SER A 1 95 ? 9.166 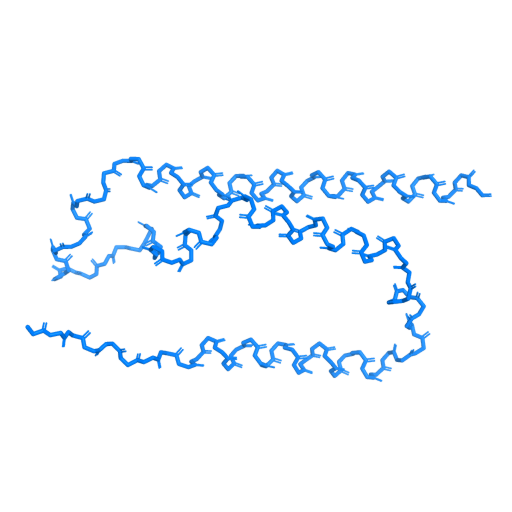5.322 0.412 1.00 82.31 95 SER A O 1
ATOM 758 N N . VAL A 1 96 ? 9.406 3.751 -1.169 1.00 85.50 96 VAL A N 1
ATOM 759 C CA . VAL A 1 96 ? 8.303 2.906 -0.653 1.00 85.50 96 VAL A CA 1
ATOM 760 C C . VAL A 1 96 ? 8.549 2.470 0.786 1.00 85.50 96 VAL A C 1
ATOM 762 O O . VAL A 1 96 ? 7.620 2.431 1.589 1.00 85.50 96 VAL A O 1
ATOM 765 N N . VAL A 1 97 ? 9.788 2.108 1.124 1.00 85.12 97 VAL A N 1
ATOM 766 C CA . VAL A 1 97 ? 10.134 1.666 2.482 1.00 85.12 97 VAL A CA 1
ATOM 767 C C . VAL A 1 97 ? 9.981 2.820 3.474 1.00 85.12 97 VAL A C 1
ATOM 769 O O . VAL A 1 97 ? 9.438 2.627 4.561 1.00 85.12 97 VAL A O 1
ATOM 772 N N . VAL A 1 98 ? 10.413 4.023 3.092 1.00 86.19 98 VAL A N 1
ATOM 773 C CA . VAL A 1 98 ? 10.261 5.238 3.904 1.00 86.19 98 VAL A CA 1
ATOM 774 C C . VAL A 1 98 ? 8.784 5.608 4.071 1.00 86.19 98 VAL A C 1
ATOM 776 O O . VAL A 1 98 ? 8.343 5.862 5.191 1.00 86.19 98 VAL A O 1
ATOM 779 N N . ASP A 1 99 ? 7.993 5.560 3.002 1.00 86.81 99 ASP A N 1
ATOM 780 C CA . ASP A 1 99 ? 6.550 5.806 3.052 1.00 86.81 99 ASP A CA 1
ATOM 781 C C . ASP A 1 99 ? 5.827 4.762 3.921 1.00 86.81 99 ASP A C 1
ATOM 783 O O . ASP A 1 99 ? 4.966 5.098 4.733 1.00 86.81 99 ASP A O 1
ATOM 787 N N . GLY A 1 100 ? 6.230 3.492 3.844 1.00 83.25 100 GLY A N 1
ATOM 788 C CA . GLY A 1 100 ? 5.729 2.438 4.725 1.00 83.25 100 GLY A CA 1
ATOM 789 C C . GLY A 1 100 ? 6.037 2.708 6.201 1.00 83.25 100 GLY A C 1
ATOM 790 O O . GLY A 1 100 ? 5.158 2.578 7.053 1.00 83.25 100 GLY A O 1
ATOM 791 N N . LEU A 1 101 ? 7.262 3.140 6.515 1.00 84.44 101 LEU A N 1
ATOM 792 C CA . LEU A 1 101 ? 7.663 3.505 7.878 1.00 84.44 101 LEU A CA 1
ATOM 793 C C . LEU A 1 101 ? 6.880 4.710 8.413 1.00 84.44 101 LEU A C 1
ATOM 795 O O . LEU A 1 101 ? 6.451 4.692 9.569 1.00 84.44 101 LEU A O 1
ATOM 799 N N . THR A 1 102 ? 6.652 5.738 7.590 1.00 82.75 102 THR A N 1
ATOM 800 C CA . THR A 1 102 ? 5.858 6.905 8.008 1.00 82.75 102 THR A CA 1
ATOM 801 C C . THR A 1 102 ? 4.399 6.531 8.265 1.00 82.75 102 THR A C 1
ATOM 803 O O . THR A 1 102 ? 3.828 6.990 9.251 1.00 82.75 102 THR A O 1
ATOM 806 N N . LEU A 1 103 ? 3.810 5.627 7.477 1.00 83.06 103 LEU A N 1
ATOM 807 C CA . LEU A 1 103 ? 2.458 5.114 7.727 1.00 83.06 103 LEU A CA 1
ATOM 808 C C . LEU A 1 103 ? 2.358 4.305 9.025 1.00 83.06 103 LEU A C 1
ATOM 810 O O . LEU A 1 103 ? 1.389 4.468 9.765 1.00 83.06 103 LEU A O 1
ATOM 814 N N . 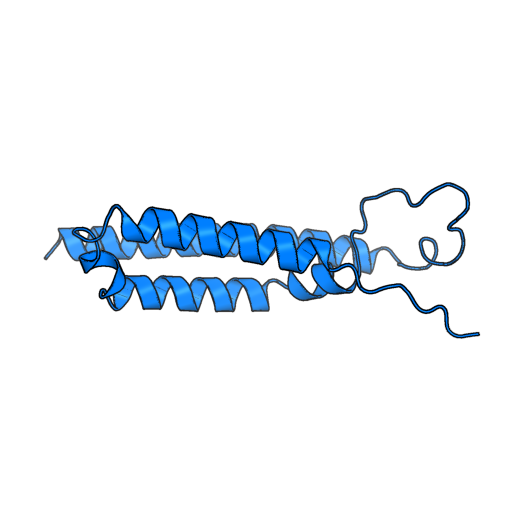VAL A 1 104 ? 3.358 3.474 9.342 1.00 83.38 104 VAL A N 1
ATOM 815 C CA . VAL A 1 104 ? 3.416 2.738 10.622 1.00 83.38 104 VAL A CA 1
ATOM 816 C C . VAL A 1 104 ? 3.499 3.707 11.802 1.00 83.38 104 VAL A C 1
ATOM 818 O O . VAL A 1 104 ? 2.808 3.529 12.809 1.00 83.38 104 VAL A O 1
ATOM 821 N N . PHE A 1 105 ? 4.302 4.763 11.672 1.00 82.94 105 PHE A N 1
ATOM 822 C CA . PHE A 1 105 ? 4.398 5.818 12.675 1.00 82.94 105 PHE A CA 1
ATOM 823 C C . PHE A 1 105 ? 3.070 6.566 12.845 1.00 82.94 105 PHE A C 1
ATOM 825 O O . PHE A 1 105 ? 2.592 6.710 13.968 1.00 82.94 105 PHE A O 1
ATOM 832 N N . VAL A 1 106 ? 2.421 6.967 11.747 1.00 82.38 106 VAL A N 1
ATOM 833 C CA . VAL A 1 106 ? 1.095 7.608 11.773 1.00 82.38 106 VAL A CA 1
ATOM 834 C C . VAL A 1 106 ? 0.065 6.696 12.441 1.00 82.38 106 VAL A C 1
ATOM 836 O O . VAL A 1 106 ? -0.648 7.148 13.333 1.00 82.38 106 VAL A O 1
ATOM 839 N N . CYS A 1 107 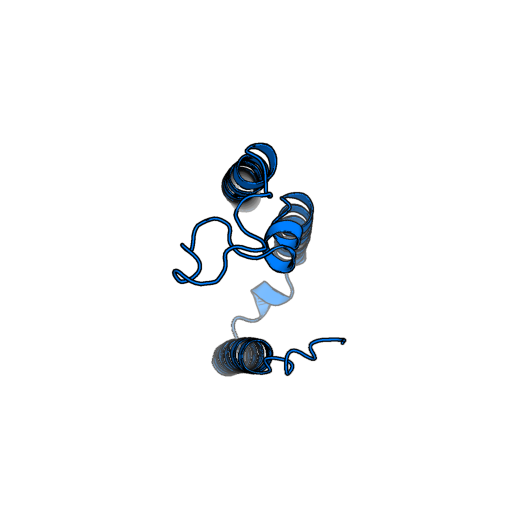? 0.026 5.407 12.095 1.00 78.31 107 CYS A N 1
ATOM 840 C CA . CYS A 1 107 ? -0.876 4.437 12.719 1.00 78.31 107 CYS A CA 1
ATOM 841 C C . CYS A 1 107 ? -0.642 4.338 14.235 1.00 78.31 107 CYS A C 1
ATOM 843 O O . CYS A 1 107 ? -1.589 4.415 15.013 1.00 78.31 107 CYS A O 1
ATOM 845 N N . SER A 1 108 ? 0.626 4.278 14.655 1.00 79.06 108 SER A N 1
ATOM 846 C CA . SER A 1 108 ? 1.006 4.211 16.072 1.00 79.06 108 SER A CA 1
ATOM 847 C C . SER A 1 108 ? 0.593 5.476 16.835 1.00 79.06 108 SER A C 1
ATOM 849 O O . SER A 1 108 ? 0.143 5.400 17.975 1.00 79.06 108 SER A O 1
ATOM 851 N N . TYR A 1 109 ? 0.690 6.649 16.201 1.00 77.00 109 TYR A N 1
ATOM 852 C CA . TYR A 1 109 ? 0.189 7.906 16.760 1.00 77.00 109 TYR A CA 1
ATOM 853 C C . TYR A 1 109 ? -1.331 7.902 16.920 1.00 77.00 109 TYR A C 1
ATOM 855 O O . TYR A 1 109 ? -1.834 8.338 17.956 1.00 77.00 109 TYR A O 1
ATOM 863 N N . PHE A 1 110 ? -2.065 7.409 15.922 1.00 71.94 110 PHE A N 1
ATOM 864 C CA . PHE A 1 110 ? -3.523 7.319 15.991 1.00 71.94 110 PHE A CA 1
ATOM 865 C C . PHE A 1 110 ? -3.986 6.349 17.084 1.00 71.94 110 PHE A C 1
ATOM 867 O O . PHE A 1 110 ? -4.893 6.704 17.839 1.00 71.94 110 PHE A O 1
ATOM 874 N N . ASP A 1 111 ? -3.331 5.197 17.241 1.00 68.44 111 ASP A N 1
ATOM 875 C CA . ASP A 1 111 ? -3.636 4.241 18.312 1.00 68.44 111 ASP A CA 1
ATOM 876 C C . ASP A 1 111 ? -3.350 4.831 19.703 1.00 68.44 111 ASP A C 1
ATOM 878 O O . ASP A 1 111 ? -4.199 4.764 20.594 1.00 68.44 111 ASP A O 1
ATOM 882 N N . VAL A 1 112 ? -2.210 5.509 19.888 1.00 65.69 112 VAL A N 1
ATOM 883 C CA . VAL A 1 112 ? -1.878 6.202 21.150 1.00 65.69 112 VAL A CA 1
ATOM 884 C C . VAL A 1 112 ? -2.881 7.316 21.472 1.00 65.69 112 VAL A C 1
ATOM 886 O O . VAL A 1 112 ? -3.230 7.525 22.634 1.00 65.69 112 VAL A O 1
ATOM 889 N N . VAL A 1 113 ? -3.364 8.048 20.465 1.00 62.72 113 VAL A N 1
ATOM 890 C CA . VAL A 1 113 ? -4.369 9.106 20.651 1.00 62.72 113 VAL A CA 1
ATOM 891 C C . VAL A 1 113 ? -5.749 8.528 20.975 1.00 62.72 113 VAL A C 1
ATOM 893 O O . VAL A 1 113 ? -6.462 9.121 21.783 1.00 62.72 113 VAL A O 1
ATOM 896 N N . HIS A 1 114 ? -6.130 7.390 20.389 1.00 59.41 114 HIS A N 1
ATOM 897 C CA . HIS A 1 114 ? -7.423 6.754 20.652 1.00 59.41 114 HIS A CA 1
ATOM 898 C C . HIS A 1 114 ? -7.472 6.068 22.026 1.00 59.41 114 HIS A C 1
ATOM 900 O O . HIS A 1 114 ? -8.506 6.120 22.676 1.00 59.41 114 HIS A O 1
ATOM 906 N N . VAL A 1 115 ? -6.355 5.505 22.508 1.00 58.50 115 VAL A N 1
ATOM 907 C CA . VAL A 1 115 ? -6.237 4.915 23.862 1.00 58.50 115 VAL A CA 1
ATOM 908 C C . VAL A 1 115 ? -6.268 5.971 24.975 1.00 58.50 115 VAL A C 1
ATOM 910 O O . VAL A 1 115 ? -6.609 5.662 26.113 1.00 58.50 115 VAL A O 1
ATOM 913 N N . ARG A 1 116 ? -5.907 7.227 24.675 1.00 51.66 116 ARG A N 1
ATOM 914 C CA . ARG A 1 116 ? -5.925 8.331 25.652 1.00 51.66 116 ARG A CA 1
ATOM 915 C C . ARG A 1 116 ? -7.264 9.075 25.761 1.00 51.66 116 ARG A C 1
ATOM 917 O O . ARG A 1 116 ? -7.321 10.050 26.510 1.00 51.66 116 ARG A O 1
ATOM 924 N N . LYS A 1 117 ? -8.304 8.662 25.034 1.00 46.91 117 LYS A N 1
ATOM 925 C CA . LYS A 1 117 ? -9.673 9.182 25.176 1.00 46.91 117 LYS A CA 1
ATOM 926 C C . LYS A 1 117 ? -10.556 8.167 25.883 1.00 46.91 117 LYS A C 1
ATOM 928 O O . LYS A 1 117 ? -11.426 8.631 26.648 1.00 46.91 117 LYS A O 1
#